Protein 2BMM (pdb70)

B-factor: mean 55.26, std 10.21, range [32.15, 82.21]

Secondary structure (DSSP, 8-state):
--HHHHHTTHHHHHHHHHHHHHHHHT-TTTGGGS--S--HHHHHHHHHHHHHHHTS--HHHHHS----HHHHTTTS---HHHHHHHHHHHHHHHHHH---HHHHHHHHHHHHHHHHHH--S--

Solvent-accessible surface area: 7357 Å² total; per-residue (Å²): 183,70,36,28,102,47,9,41,10,80,131,12,0,51,87,0,0,119,73,2,14,82,21,0,44,86,7,107,46,6,68,97,37,43,105,64,175,97,19,36,58,16,38,59,81,31,36,10,15,2,1,21,104,25,46,14,61,153,28,8,21,140,161,100,36,140,40,129,43,174,127,56,52,156,103,83,151,23,11,53,99,21,38,66,69,54,18,87,29,0,73,50,0,0,73,84,20,83,21,80,75,145,49,42,110,91,0,49,91,38,2,38,145,19,7,115,54,24,44,51,33,131,202

Nearest PDB structures (foldseek):
  2bmm-assembly1_A  TM=1.008E+00  e=2.114E-20  Thermobifida fusca
  4uzv-assembly1_A-2  TM=9.898E-01  e=2.235E-16  Thermobifida fusca TM51
  2qrw-assembly1_B  TM=9.704E-01  e=2.122E-12  Mycobacterium tuberculosis
  5d1v-assembly1_B  TM=9.832E-01  e=8.612E-12  Chloroflexus aurantiacus J-10-fl
  2qrw-assembly7_J  TM=9.682E-01  e=1.190E-11  Mycobacterium tuberculosis

Structure (mmCIF, N/CA/C/O backbone):
data_2BMM
#
_entry.id   2BMM
#
_cell.length_a   84.617
_cell.length_b   84.617
_cell.length_c   77.921
_cell.angle_alpha   90.00
_cell.angle_beta   90.00
_cell.angle_gamma   120.00
#
_symmetry.space_group_name_H-M   'P 64 2 2'
#
loop_
_entity.id
_entity.type
_entity.pdbx_description
1 polymer 'THERMOSTABLE HEMOGLOBIN FROM THERMOBIFIDA FUSCA'
2 non-polymer 'PROTOPORPHYRIN IX CONTAINING FE'
3 non-polymer 'ACETATE ION'
4 water water
#
loop_
_atom_site.group_PDB
_atom_site.id
_atom_site.type_symbol
_atom_site.label_atom_id
_atom_site.label_alt_id
_atom_site.label_comp_id
_atom_site.label_asym_id
_atom_site.label_entity_id
_atom_site.label_seq_id
_atom_site.pdbx_PDB_ins_code
_atom_site.Cartn_x
_atom_site.Cartn_y
_atom_site.Cartn_z
_atom_site.occupancy
_atom_site.B_iso_or_equiv
_atom_site.auth_seq_id
_atom_site.auth_comp_id
_atom_site.auth_asym_id
_atom_site.auth_atom_id
_atom_site.pdbx_PDB_model_num
ATOM 1 N N . MET A 1 1 ? 69.548 3.810 44.883 1.00 77.28 34 MET A N 1
ATOM 2 C CA . MET A 1 1 ? 69.184 3.366 43.508 1.00 77.24 34 MET A CA 1
ATOM 3 C C . MET A 1 1 ? 67.682 3.550 43.290 1.00 77.15 34 MET A C 1
ATOM 4 O O . MET A 1 1 ? 66.891 2.653 43.598 1.00 77.29 34 MET A O 1
ATOM 9 N N . THR A 1 2 ? 67.300 4.723 42.776 1.00 76.74 35 THR A N 1
ATOM 10 C CA . THR A 1 2 ? 65.902 5.009 42.448 1.00 76.18 35 THR A CA 1
ATOM 11 C C . THR A 1 2 ? 65.448 4.418 41.106 1.00 75.55 35 THR A C 1
ATOM 12 O O . THR A 1 2 ? 66.237 3.860 40.340 1.00 74.71 35 THR A O 1
ATOM 16 N N . PHE A 1 3 ? 64.148 4.543 40.854 1.00 75.41 36 PHE A N 1
ATOM 17 C CA . PHE A 1 3 ? 63.560 4.234 39.557 1.00 75.21 36 PHE A CA 1
ATOM 18 C C . PHE A 1 3 ? 64.233 5.084 38.489 1.00 74.97 36 PHE A C 1
ATOM 19 O O . PHE A 1 3 ? 64.552 4.600 37.400 1.00 74.70 36 PHE A O 1
ATOM 27 N N . TYR A 1 4 ? 64.436 6.355 38.823 1.00 74.87 37 TYR A N 1
ATOM 28 C CA . TYR A 1 4 ? 65.051 7.318 37.929 1.00 74.87 37 TYR A CA 1
ATOM 29 C C . TYR A 1 4 ? 66.333 6.754 37.328 1.00 74.97 37 TYR A C 1
ATOM 30 O O . TYR A 1 4 ? 66.425 6.526 36.109 1.00 74.78 37 TYR A O 1
ATOM 39 N N . GLU A 1 5 ? 67.300 6.514 38.213 1.00 75.01 38 GLU A N 1
ATOM 40 C CA . GLU A 1 5 ? 68.592 5.942 37.868 1.00 74.94 38 GLU A CA 1
ATOM 41 C C . GLU A 1 5 ? 68.479 4.575 37.167 1.00 74.25 38 GLU A C 1
ATOM 42 O O . GLU A 1 5 ? 69.247 4.271 36.255 1.00 74.32 38 GLU A O 1
ATOM 48 N N . ALA A 1 6 ? 67.509 3.766 37.580 1.00 73.48 39 ALA A N 1
ATOM 49 C CA . ALA A 1 6 ? 67.388 2.407 37.064 1.00 72.69 39 ALA A CA 1
ATOM 50 C C . ALA A 1 6 ? 66.984 2.352 35.590 1.00 72.34 39 ALA A C 1
ATOM 51 O O . ALA A 1 6 ? 67.538 1.560 34.829 1.00 72.14 39 ALA A O 1
ATOM 53 N N . VAL A 1 7 ? 66.025 3.192 35.189 1.00 72.10 40 VAL A N 1
ATOM 54 C CA . VAL A 1 7 ? 65.541 3.220 33.792 1.00 71.57 40 VAL A CA 1
ATOM 55 C C . VAL A 1 7 ? 66.531 3.834 32.800 1.00 71.32 40 VAL A C 1
ATOM 56 O O . VAL A 1 7 ? 66.428 3.609 31.592 1.00 71.48 40 VAL A O 1
ATOM 60 N N . GLY A 1 8 ? 67.482 4.609 33.313 1.00 70.93 41 GLY A N 1
ATOM 61 C CA . GLY A 1 8 ? 68.573 5.116 32.498 1.00 70.43 41 GLY A CA 1
ATOM 62 C C . GLY A 1 8 ? 68.894 6.560 32.796 1.00 70.16 41 GLY A C 1
ATOM 63 O O . GLY A 1 8 ? 69.726 7.153 32.121 1.00 70.40 41 GLY A O 1
ATOM 64 N N . GLY A 1 9 ? 68.230 7.120 33.806 1.00 69.70 42 GLY A N 1
ATOM 65 C CA . GLY A 1 9 ? 68.427 8.507 34.211 1.00 68.84 42 GLY A CA 1
ATOM 66 C C . GLY A 1 9 ? 67.944 9.530 33.196 1.00 68.53 42 GLY A C 1
ATOM 67 O O . GLY A 1 9 ? 67.084 9.247 32.353 1.00 68.36 42 GLY A O 1
ATOM 68 N N . GLU A 1 10 ? 68.525 10.719 33.286 1.00 68.03 43 GLU A N 1
ATOM 69 C CA . GLU A 1 10 ? 68.221 11.858 32.415 1.00 68.08 43 GLU A CA 1
ATOM 70 C C . GLU A 1 10 ? 68.056 11.608 30.905 1.00 67.51 43 GLU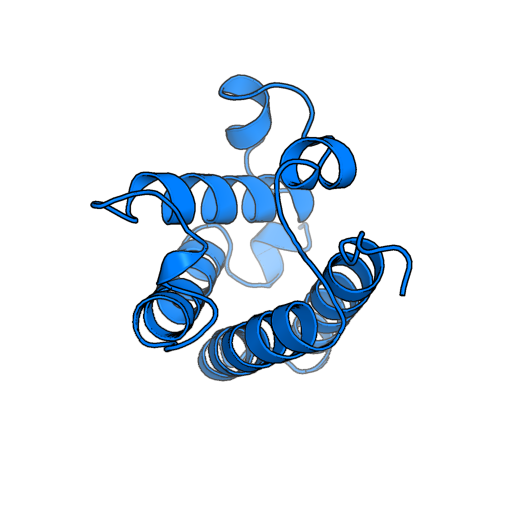 A C 1
ATOM 71 O O . GLU A 1 10 ? 67.167 12.181 30.264 1.00 67.42 43 GLU A O 1
ATOM 77 N N . GLU A 1 11 ? 68.920 10.778 30.340 1.00 66.85 44 GLU A N 1
ATOM 78 C CA . GLU A 1 11 ? 68.946 10.579 28.893 1.00 66.69 44 GLU A CA 1
ATOM 79 C C . GLU A 1 11 ? 67.798 9.693 28.431 1.00 65.84 44 GLU A C 1
ATOM 80 O O . GLU A 1 11 ? 67.510 9.604 27.229 1.00 66.26 44 GLU A O 1
ATOM 86 N N . THR A 1 12 ? 67.162 9.013 29.385 1.00 64.52 45 THR A N 1
ATOM 87 C CA . THR A 1 12 ? 65.990 8.189 29.095 1.00 62.73 45 THR A CA 1
ATOM 88 C C . THR A 1 12 ? 64.770 9.078 28.881 1.00 61.87 45 THR A C 1
ATOM 89 O O . THR A 1 12 ? 63.960 8.861 27.978 1.00 61.23 45 THR A O 1
ATOM 93 N N . PHE A 1 13 ? 64.673 10.107 29.708 1.00 60.93 46 PHE A N 1
ATOM 94 C CA . PHE A 1 13 ? 63.548 11.021 29.646 1.00 60.16 46 PHE A CA 1
ATOM 95 C C . PHE A 1 13 ? 63.678 11.943 28.455 1.00 60.22 46 PHE A C 1
ATOM 96 O O . PHE A 1 13 ? 62.714 12.112 27.689 1.00 59.84 46 PHE A O 1
ATOM 104 N N . THR A 1 14 ? 64.886 12.487 28.277 1.00 60.52 47 THR A N 1
ATOM 105 C CA . THR A 1 14 ? 65.242 13.199 27.054 1.00 60.12 47 THR A CA 1
ATOM 106 C C . THR A 1 14 ? 64.783 12.362 25.864 1.00 60.02 47 THR A C 1
ATOM 107 O O . THR A 1 14 ? 63.990 12.831 25.062 1.00 60.18 47 THR A O 1
ATOM 111 N N . ARG A 1 15 ? 65.207 11.105 25.795 1.00 59.55 48 ARG A N 1
ATOM 112 C CA . ARG A 1 15 ? 64.741 10.208 24.739 1.00 60.13 48 ARG A CA 1
ATOM 113 C C . ARG A 1 15 ? 63.206 10.104 24.671 1.00 59.31 48 ARG A C 1
ATOM 114 O O . ARG A 1 15 ? 62.604 10.084 23.586 1.00 59.55 48 ARG A O 1
ATOM 122 N N . LEU A 1 16 ? 62.574 10.014 25.833 1.00 58.43 49 LEU A N 1
ATOM 123 C CA . LEU A 1 16 ? 61.121 9.834 25.905 1.00 57.38 49 LEU A CA 1
ATOM 124 C C . LEU A 1 16 ? 60.334 11.116 25.526 1.00 57.22 49 LEU A C 1
ATOM 125 O O . LEU A 1 16 ? 59.460 11.071 24.655 1.00 57.01 49 LEU A O 1
ATOM 130 N N . ALA A 1 17 ? 60.637 12.241 26.174 1.00 56.86 50 ALA A N 1
ATOM 131 C CA . ALA A 1 17 ? 60.095 13.551 25.768 1.00 57.50 50 ALA A CA 1
ATOM 132 C C . ALA A 1 17 ? 60.333 13.863 24.272 1.00 57.92 50 ALA A C 1
ATOM 133 O O . ALA A 1 17 ? 59.455 14.393 23.586 1.00 58.21 50 ALA A O 1
ATOM 135 N N . ARG A 1 18 ? 61.519 13.516 23.779 1.00 58.18 51 ARG A N 1
ATOM 136 C CA . ARG A 1 18 ? 61.903 13.790 22.410 1.00 58.53 51 ARG A CA 1
ATOM 137 C C . ARG A 1 18 ? 61.080 12.944 21.469 1.00 57.80 51 ARG A C 1
ATOM 138 O O . ARG A 1 18 ? 60.510 13.455 20.511 1.00 57.91 51 ARG A O 1
ATOM 146 N N . ARG A 1 19 ? 60.980 11.653 21.754 1.00 56.88 52 ARG A N 1
ATOM 147 C CA . ARG A 1 19 ? 60.259 10.770 20.848 1.00 55.75 52 ARG A CA 1
ATOM 148 C C . ARG A 1 19 ? 58.759 10.980 20.910 1.00 54.36 52 ARG A C 1
ATOM 149 O O . ARG A 1 19 ? 58.036 10.767 19.931 1.00 54.97 52 ARG A O 1
ATOM 157 N N . PHE A 1 20 ? 58.286 11.399 22.076 1.00 52.90 53 PHE A N 1
ATOM 158 C CA . PHE A 1 20 ? 56.871 11.685 22.280 1.00 50.78 53 PHE A CA 1
ATOM 159 C C . PHE A 1 20 ? 56.498 12.935 21.490 1.00 50.56 53 PHE A C 1
ATOM 160 O O . PHE A 1 20 ? 55.461 12.967 20.812 1.00 50.19 53 PHE A O 1
ATOM 168 N N . TYR A 1 21 ? 57.341 13.965 21.598 1.00 50.43 54 TYR A N 1
ATOM 169 C CA . TYR A 1 21 ? 57.087 15.234 20.923 1.00 50.65 54 TYR A CA 1
ATOM 170 C C . TYR A 1 21 ? 57.188 15.216 19.397 1.00 50.59 54 TYR A C 1
ATOM 171 O O . TYR A 1 21 ? 56.462 15.950 18.727 1.00 50.80 54 TYR A O 1
ATOM 180 N N . GLU A 1 22 ? 58.022 14.349 18.840 1.00 50.32 55 GLU A N 1
ATOM 181 C CA . GLU A 1 22 ? 57.944 14.123 17.406 1.00 50.73 55 GLU A CA 1
ATOM 182 C C . GLU A 1 22 ? 56.624 13.500 17.001 1.00 50.94 55 GLU A C 1
ATOM 183 O O . GLU A 1 22 ? 56.092 13.797 15.937 1.00 51.76 55 GLU A O 1
ATOM 189 N N . GLY A 1 23 ? 56.078 12.648 17.849 1.00 51.23 56 GLY A N 1
ATOM 190 C CA . GLY A 1 23 ? 54.782 12.060 17.574 1.00 51.48 56 GLY A CA 1
ATOM 191 C C . GLY A 1 23 ? 53.703 13.107 17.740 1.00 52.28 56 GLY A C 1
ATOM 192 O O . GLY A 1 23 ? 52.749 13.157 16.951 1.00 53.06 56 GLY A O 1
ATOM 193 N N . VAL A 1 24 ? 53.846 13.953 18.760 1.00 52.35 57 VAL A N 1
ATOM 194 C CA . VAL A 1 24 ? 52.860 15.016 19.012 1.0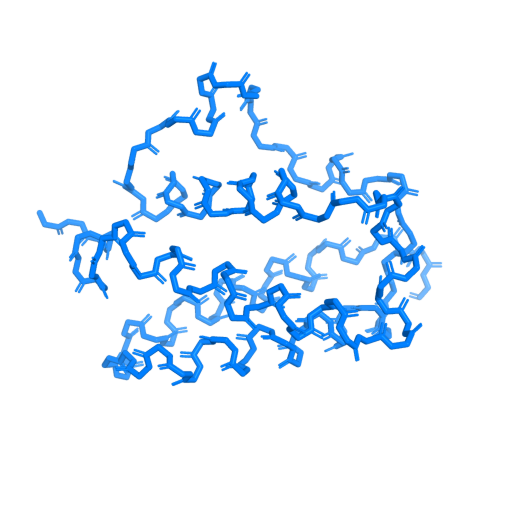0 52.05 57 VAL A CA 1
ATOM 195 C C . VAL A 1 24 ? 52.876 16.035 17.880 1.00 52.35 57 VAL A C 1
ATOM 196 O O . VAL A 1 24 ? 51.828 16.316 17.273 1.00 52.32 57 VAL A O 1
ATOM 200 N N . ALA A 1 25 ? 54.077 16.542 17.591 1.00 52.53 58 ALA A N 1
ATOM 201 C CA . ALA A 1 25 ? 54.335 17.471 16.480 1.00 52.56 58 ALA A CA 1
ATOM 202 C C . ALA A 1 25 ? 53.678 17.070 15.156 1.00 52.32 58 ALA A C 1
ATOM 203 O O . ALA A 1 25 ? 53.099 17.913 14.488 1.00 52.51 58 ALA A O 1
ATOM 205 N N . ALA A 1 26 ? 53.730 15.788 14.798 1.00 52.62 59 ALA A N 1
ATOM 206 C CA . ALA A 1 26 ? 53.137 15.307 13.536 1.00 52.96 59 ALA A CA 1
ATOM 207 C C . ALA A 1 26 ? 51.704 14.762 13.671 1.00 53.51 59 ALA A C 1
ATOM 208 O O . ALA A 1 26 ? 51.295 13.882 12.881 1.00 54.21 59 ALA A O 1
ATOM 210 N N . ASP A 1 27 ? 50.954 15.255 14.662 1.00 53.48 60 ASP A N 1
ATOM 211 C CA . ASP A 1 27 ? 49.572 14.821 14.888 1.00 53.76 60 ASP A CA 1
ATOM 212 C C . ASP A 1 27 ? 48.618 15.947 14.485 1.00 54.39 60 ASP A C 1
ATOM 213 O O . ASP A 1 27 ? 48.640 17.010 15.092 1.00 54.16 60 ASP A O 1
ATOM 218 N N . PRO A 1 28 ? 47.791 15.714 13.452 1.00 55.01 61 PRO A N 1
ATOM 219 C CA . PRO A 1 28 ? 46.768 16.626 12.936 1.00 55.63 61 PRO A CA 1
ATOM 220 C C . PRO A 1 28 ? 45.878 17.235 14.014 1.00 56.04 61 PRO A C 1
ATOM 221 O O . PRO A 1 28 ? 45.553 18.428 13.941 1.00 56.18 61 PRO A O 1
ATOM 225 N N . VAL A 1 29 ? 45.488 16.439 15.008 1.00 56.40 62 VAL A N 1
ATOM 226 C CA . VAL A 1 29 ? 44.679 16.977 16.101 1.00 56.54 62 VAL A CA 1
ATOM 227 C C . VAL A 1 29 ? 45.481 17.551 17.276 1.00 56.61 62 VAL A C 1
ATOM 228 O O . VAL A 1 29 ? 45.221 18.685 17.680 1.00 56.83 62 VAL A O 1
ATOM 232 N N . LEU A 1 30 ? 46.444 16.808 17.814 1.00 55.91 63 LEU A N 1
ATOM 233 C CA . LEU A 1 30 ? 47.194 17.322 18.954 1.00 55.82 63 LEU A CA 1
ATOM 234 C C . LEU A 1 30 ? 48.034 18.564 18.683 1.00 56.65 63 LEU A C 1
ATOM 235 O O . LEU A 1 30 ? 48.023 19.494 19.489 1.00 56.39 63 LEU A O 1
ATOM 240 N N . ARG A 1 31 ? 48.734 18.591 17.548 1.00 57.83 64 ARG A N 1
ATOM 241 C CA . ARG A 1 31 ? 49.655 19.685 17.189 1.00 59.23 64 ARG A CA 1
ATOM 242 C C . ARG A 1 31 ? 49.089 21.119 17.315 1.00 59.98 64 ARG A C 1
ATOM 243 O O . ARG A 1 31 ? 49.727 21.974 17.954 1.00 60.01 64 ARG A O 1
ATOM 251 N N . PRO A 1 32 ? 47.912 21.397 16.704 1.00 60.93 65 PRO A N 1
ATOM 252 C CA . PRO A 1 32 ? 47.325 22.752 16.834 1.00 61.65 65 PRO A CA 1
ATOM 253 C C . PRO A 1 32 ? 46.853 23.100 18.252 1.00 62.44 65 PRO A C 1
ATOM 254 O O . PRO A 1 32 ? 46.448 24.241 18.510 1.00 62.26 65 PRO A O 1
ATOM 258 N N . MET A 1 33 ? 46.907 22.110 19.146 1.00 63.35 66 MET A N 1
ATOM 259 C CA . MET A 1 33 ? 46.575 22.272 20.563 1.00 64.38 66 MET A CA 1
ATOM 260 C C . MET A 1 33 ? 47.762 22.720 21.398 1.00 64.57 66 MET A C 1
ATOM 261 O O . MET A 1 33 ? 47.591 23.321 22.444 1.00 65.00 66 MET A O 1
ATOM 266 N N . TYR A 1 34 ? 48.968 22.416 20.948 1.00 65.22 67 TYR A N 1
ATOM 267 C CA . TYR A 1 34 ? 50.141 22.986 21.573 1.00 66.25 67 TYR A CA 1
ATOM 268 C C . TYR A 1 34 ? 50.326 24.340 20.892 1.00 68.05 67 TYR A C 1
ATOM 269 O O . TYR A 1 34 ? 50.738 24.405 19.729 1.00 67.68 67 TYR A O 1
ATOM 278 N N . PRO A 1 35 ? 49.982 25.429 21.613 1.00 69.85 68 PRO A N 1
ATOM 279 C CA . PRO A 1 35 ? 49.805 26.732 20.962 1.00 71.13 68 PRO A CA 1
ATOM 280 C C . PRO A 1 35 ? 51.131 27.466 20.718 1.00 72.08 68 PRO A C 1
ATOM 281 O O . PRO A 1 35 ? 51.137 28.678 20.450 1.00 72.73 68 PRO A O 1
ATOM 285 N N . GLU A 1 36 ? 52.241 26.745 20.806 1.00 72.58 69 GLU A N 1
ATOM 286 C CA . GLU A 1 36 ? 53.512 27.365 20.539 1.00 73.45 69 GLU A CA 1
ATOM 287 C C . GLU A 1 36 ? 53.917 27.110 19.083 1.00 73.00 69 GLU A C 1
ATOM 288 O O . GLU A 1 36 ? 53.738 26.014 18.555 1.00 72.89 69 GLU A O 1
ATOM 294 N N . GLU A 1 37 ? 54.422 28.144 18.421 1.00 72.98 70 GLU A N 1
ATOM 295 C CA . GLU A 1 37 ? 55.131 27.953 17.153 1.00 72.73 70 GLU A CA 1
ATOM 296 C C . GLU A 1 37 ? 56.341 26.995 17.359 1.00 72.41 70 GLU A C 1
ATOM 297 O O . GLU A 1 37 ? 56.477 26.000 16.652 1.00 72.57 70 GLU A O 1
ATOM 303 N N . ASP A 1 38 ? 57.185 27.288 18.349 1.00 71.95 71 ASP A N 1
ATOM 304 C CA . ASP A 1 38 ? 58.304 26.417 18.749 1.00 71.61 71 ASP A CA 1
ATOM 305 C C . ASP A 1 38 ? 57.946 25.497 19.940 1.00 70.61 71 ASP A C 1
ATOM 306 O O . ASP A 1 38 ? 57.650 25.974 21.043 1.00 70.48 71 ASP A O 1
ATOM 311 N N . LEU A 1 39 ? 58.006 24.186 19.708 1.00 69.44 72 LEU A N 1
ATOM 312 C CA . LEU A 1 39 ? 57.693 23.162 20.729 1.00 68.25 72 LEU A CA 1
ATOM 313 C C . LEU A 1 39 ? 58.859 22.736 21.636 1.00 67.55 72 LEU A C 1
ATOM 314 O O . LEU A 1 39 ? 58.746 21.775 22.407 1.00 67.18 72 LEU A O 1
ATOM 319 N N . GLY A 1 40 ? 59.977 23.450 21.529 1.00 66.77 73 GLY A N 1
ATOM 320 C CA . GLY A 1 40 ? 61.184 23.113 22.266 1.00 65.51 73 GLY A CA 1
ATOM 321 C C . GLY A 1 40 ? 60.977 23.183 23.764 1.00 64.70 73 GLY A C 1
ATOM 322 O O . GLY A 1 40 ? 61.208 22.191 24.451 1.00 65.18 73 GLY A O 1
ATOM 323 N N . PRO A 1 41 ? 60.559 24.362 24.278 1.00 63.74 74 PRO A N 1
ATOM 324 C CA . PRO A 1 41 ? 60.364 24.581 25.714 1.00 62.90 74 PRO A CA 1
ATOM 325 C C . PRO A 1 41 ? 59.268 23.715 26.343 1.00 61.90 74 PRO A C 1
ATOM 326 O O . PRO A 1 41 ? 59.321 23.438 27.549 1.00 61.08 74 PRO A O 1
ATOM 330 N N . ALA A 1 42 ? 58.280 23.320 25.538 1.00 60.75 75 ALA A N 1
ATOM 331 C CA . ALA A 1 42 ? 57.244 22.408 26.009 1.00 59.42 75 ALA A CA 1
ATOM 332 C C . ALA A 1 42 ? 57.893 21.048 26.255 1.00 58.58 75 ALA A C 1
ATOM 333 O O . ALA A 1 42 ? 57.762 20.506 27.351 1.00 58.00 75 ALA A O 1
ATOM 335 N N . GLU A 1 43 ? 58.619 20.537 25.253 1.00 57.71 76 GLU A N 1
ATOM 336 C CA . GLU A 1 43 ? 59.399 19.306 25.376 1.00 57.46 76 GLU A CA 1
ATOM 337 C C . GLU A 1 43 ? 60.150 19.350 26.686 1.00 57.47 76 GLU A C 1
ATOM 338 O O . GLU A 1 43 ? 60.050 18.457 27.534 1.00 56.58 76 GLU A O 1
ATOM 344 N N . GLU A 1 44 ? 60.932 20.412 26.813 1.00 57.61 77 GLU A N 1
ATOM 345 C CA . GLU A 1 44 ? 61.788 20.611 27.946 1.00 58.26 77 GLU A CA 1
ATOM 346 C C . GLU A 1 44 ? 61.037 20.522 29.267 1.00 58.30 77 GLU A C 1
ATOM 347 O O . GLU A 1 44 ? 61.522 19.876 30.202 1.00 58.84 77 GLU A O 1
ATOM 353 N N . ARG A 1 45 ? 59.877 21.181 29.352 1.00 57.72 78 ARG A N 1
ATOM 354 C CA . ARG A 1 45 ? 59.068 21.140 30.570 1.00 57.32 78 ARG A CA 1
ATOM 355 C C . ARG A 1 45 ? 58.667 19.699 30.908 1.00 56.65 78 ARG A C 1
ATOM 356 O O . ARG A 1 45 ? 58.771 19.292 32.075 1.00 57.37 78 ARG A O 1
ATOM 364 N N . LEU A 1 46 ? 58.250 18.932 29.893 1.00 54.93 79 LEU A N 1
ATOM 365 C CA . LEU A 1 46 ? 57.880 17.541 30.079 1.00 53.57 79 LEU A CA 1
ATOM 366 C C . LEU A 1 46 ? 59.083 16.760 30.619 1.00 53.26 79 LEU A C 1
ATOM 367 O O . LEU A 1 46 ? 59.023 16.190 31.718 1.00 53.04 79 LEU A O 1
ATOM 372 N N . ARG A 1 47 ? 60.163 16.756 29.839 1.00 52.98 80 ARG A N 1
ATOM 373 C CA . ARG A 1 47 ? 61.424 16.108 30.192 1.00 52.86 80 ARG A CA 1
ATOM 374 C C . ARG A 1 47 ? 61.732 16.332 31.648 1.00 53.03 80 ARG A C 1
ATOM 375 O O . ARG A 1 47 ? 61.897 15.370 32.395 1.00 53.56 80 ARG A O 1
ATOM 383 N N . LEU A 1 48 ? 61.779 17.602 32.063 1.00 52.59 81 LEU A N 1
ATOM 384 C CA . LEU A 1 48 ? 62.125 17.924 33.432 1.00 52.15 81 LEU A CA 1
ATOM 385 C C . LEU A 1 48 ? 61.091 17.401 34.382 1.00 51.39 81 LEU A C 1
ATOM 386 O O . LEU A 1 48 ? 61.434 16.916 35.464 1.00 51.19 81 LEU A O 1
ATOM 391 N N . PHE A 1 49 ? 59.822 17.521 34.000 1.00 50.17 82 PHE A N 1
ATOM 392 C CA . PHE A 1 49 ? 58.791 17.092 34.910 1.00 49.34 82 PHE A CA 1
ATOM 393 C C . PHE A 1 49 ? 58.924 15.582 35.202 1.00 48.97 82 PHE A C 1
ATOM 394 O O . PHE A 1 49 ? 58.857 15.153 36.350 1.00 48.78 82 PHE A O 1
ATOM 402 N N . LEU A 1 50 ? 59.112 14.796 34.158 1.00 47.79 83 LEU A N 1
ATOM 403 C CA . LEU A 1 50 ? 59.172 13.384 34.300 1.00 48.03 83 LEU A CA 1
ATOM 404 C C . LEU A 1 50 ? 60.385 12.977 35.138 1.00 49.23 83 LEU A C 1
ATOM 405 O O . LEU A 1 50 ? 60.316 12.065 36.006 1.00 48.79 83 LEU A O 1
ATOM 410 N N . MET A 1 51 ? 61.495 13.666 34.895 1.00 49.93 84 MET A N 1
ATOM 411 C CA . MET A 1 51 ? 62.694 13.443 35.670 1.00 51.04 84 MET A CA 1
ATOM 412 C C . MET A 1 51 ? 62.368 13.574 37.125 1.00 50.48 84 MET A C 1
ATOM 413 O O . MET A 1 51 ? 62.528 12.630 37.911 1.00 51.38 84 MET A O 1
ATOM 418 N N . GLN A 1 52 ? 61.893 14.752 37.483 1.00 49.90 85 GLN A N 1
ATOM 419 C CA . GLN A 1 52 ? 61.572 15.037 38.857 1.00 49.39 85 GLN A CA 1
ATOM 420 C C . GLN A 1 52 ? 60.620 13.992 39.463 1.00 48.85 85 GLN A C 1
ATOM 421 O O . GLN A 1 52 ? 60.8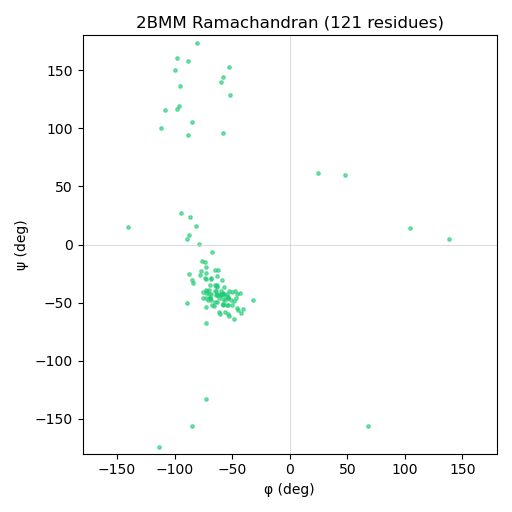19 13.512 40.578 1.00 48.95 85 GLN A O 1
ATOM 427 N N . TYR A 1 53 ? 59.592 13.639 38.706 1.00 48.17 86 TYR A N 1
ATOM 428 C CA . TYR A 1 53 ? 58.552 12.750 39.186 1.00 47.19 86 TYR A CA 1
ATOM 429 C C . TYR A 1 53 ? 59.075 11.349 39.524 1.00 47.60 86 TYR A C 1
ATOM 430 O O . TYR A 1 53 ? 58.706 10.773 40.537 1.00 46.43 86 TYR A O 1
ATOM 439 N N . TRP A 1 54 ? 59.924 10.809 38.662 1.00 49.03 87 TRP A N 1
ATOM 440 C CA . TRP A 1 54 ? 60.500 9.489 38.888 1.00 50.88 87 TRP A CA 1
ATOM 441 C C . TRP A 1 54 ? 61.684 9.427 39.897 1.00 52.10 87 TRP A C 1
ATOM 442 O O . TRP A 1 54 ? 62.229 8.350 40.184 1.00 52.22 87 TRP A O 1
ATOM 453 N N . GLY A 1 55 ? 62.039 10.581 40.455 1.00 53.21 88 GLY A N 1
ATOM 454 C CA . GLY A 1 55 ? 63.061 10.675 41.500 1.00 54.74 88 GLY A CA 1
ATOM 455 C C . GLY A 1 55 ? 64.413 11.225 41.044 1.00 55.85 88 GLY A C 1
ATOM 456 O O . GLY A 1 55 ? 65.413 11.088 41.770 1.00 56.59 88 GLY A O 1
ATOM 457 N N . GLY A 1 56 ? 64.457 11.838 39.850 1.00 56.00 89 GLY A N 1
ATOM 458 C CA . GLY A 1 56 ? 65.650 12.557 39.374 1.00 55.16 89 GLY A CA 1
ATOM 459 C C . GLY A 1 56 ? 65.708 13.986 39.867 1.00 54.87 89 GLY A C 1
ATOM 460 O O . GLY A 1 56 ? 65.086 14.317 40.889 1.00 54.66 89 GLY A O 1
ATOM 461 N N . PRO A 1 57 ? 66.429 14.857 39.132 1.00 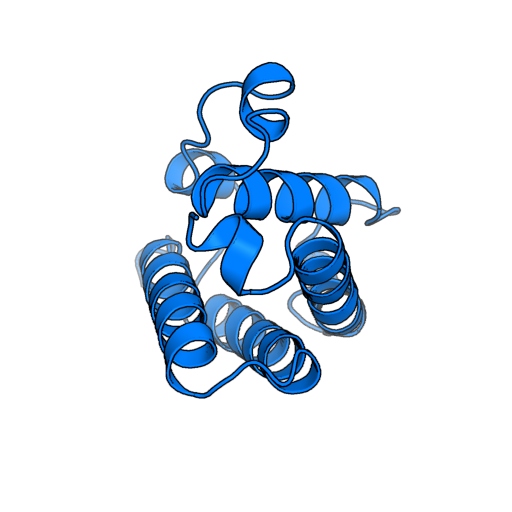54.73 90 PRO A N 1
ATOM 462 C CA . PRO A 1 57 ? 66.607 16.227 39.601 1.00 54.65 90 PRO A CA 1
ATOM 463 C C . PRO A 1 57 ? 65.278 16.969 39.825 1.00 54.84 90 PRO A C 1
ATOM 464 O O . PRO A 1 57 ? 64.319 16.760 39.090 1.00 55.09 90 PRO A O 1
ATOM 468 N N . ARG A 1 58 ? 65.231 17.818 40.842 1.00 55.20 91 ARG A N 1
ATOM 469 C CA . ARG A 1 58 ? 64.056 18.629 41.164 1.00 56.01 91 ARG A CA 1
ATOM 470 C C . ARG A 1 58 ? 64.040 19.944 40.381 1.00 56.48 91 ARG A C 1
ATOM 471 O O . ARG A 1 58 ? 63.395 20.941 40.796 1.00 56.08 91 ARG A O 1
ATOM 479 N N . THR A 1 59 ? 64.733 19.939 39.241 1.00 56.89 92 THR A N 1
ATOM 480 C CA . THR A 1 59 ? 64.820 21.112 38.377 1.00 57.71 92 THR A CA 1
ATOM 481 C C . THR A 1 59 ? 63.441 21.655 37.989 1.00 58.26 92 THR A C 1
ATOM 482 O O . THR A 1 59 ? 63.161 22.846 38.194 1.00 58.51 92 THR A O 1
ATOM 486 N N . TYR A 1 60 ? 62.573 20.783 37.473 1.00 58.47 93 TYR A N 1
ATOM 487 C CA . TYR A 1 60 ? 61.240 21.211 37.089 1.00 58.69 93 TYR A CA 1
ATOM 488 C C . TYR A 1 60 ? 60.688 22.149 38.163 1.00 59.19 93 TYR A C 1
ATOM 489 O O . TYR A 1 60 ? 60.381 23.299 37.884 1.00 59.71 93 TYR A O 1
ATOM 498 N N . SER A 1 61 ? 60.597 21.664 39.395 1.00 59.89 94 SER A N 1
ATOM 499 C CA . SER A 1 61 ? 59.933 22.409 40.449 1.00 60.76 94 SER A CA 1
ATOM 500 C C . SER A 1 61 ? 60.723 23.597 40.969 1.00 61.58 94 SER A C 1
ATOM 501 O O . SER A 1 61 ? 60.162 24.469 41.646 1.00 61.57 94 SER A O 1
ATOM 504 N N . GLU A 1 62 ? 62.011 23.657 40.657 1.00 62.38 95 GLU A N 1
ATOM 505 C CA . GLU A 1 62 ? 62.771 24.830 41.078 1.00 63.75 95 GLU A CA 1
ATOM 506 C C . GLU A 1 62 ? 62.609 25.975 40.047 1.00 63.60 95 GLU A C 1
ATOM 507 O O . GLU A 1 62 ? 62.618 27.154 40.429 1.00 63.15 95 GLU A O 1
ATOM 513 N N . ARG A 1 63 ? 62.414 25.594 38.769 1.00 63.64 96 ARG A N 1
ATOM 514 C CA . ARG A 1 63 ? 62.010 26.494 37.659 1.00 63.61 96 ARG A CA 1
ATOM 515 C C . ARG A 1 63 ? 60.533 26.928 37.747 1.00 63.11 96 ARG A C 1
ATOM 516 O O . ARG A 1 63 ? 60.243 28.099 37.959 1.00 63.10 96 ARG A O 1
ATOM 524 N N . ARG A 1 64 ? 59.608 25.986 37.569 1.00 62.81 97 ARG A N 1
ATOM 525 C CA . ARG A 1 64 ? 58.169 26.247 37.735 1.00 62.31 97 ARG A CA 1
ATOM 526 C C . ARG A 1 64 ? 57.922 25.743 39.116 1.00 62.31 97 ARG A C 1
ATOM 527 O O . ARG A 1 64 ? 58.730 24.951 39.593 1.00 63.56 97 ARG A O 1
ATOM 535 N N . GLY A 1 65 ? 56.842 26.140 39.784 1.00 61.09 98 GLY A N 1
ATOM 536 C CA . GLY A 1 65 ? 56.631 25.630 41.155 1.00 59.67 98 GLY A CA 1
ATOM 537 C C . GLY A 1 65 ? 56.211 24.161 41.250 1.00 59.13 98 GLY A C 1
ATOM 538 O O . GLY A 1 65 ? 56.831 23.270 40.622 1.00 58.39 98 GLY A O 1
ATOM 539 N N . HIS A 1 66 ? 55.176 23.912 42.066 1.00 58.39 99 HIS A N 1
ATOM 540 C CA . HIS A 1 66 ? 54.464 22.632 42.091 1.00 58.09 99 HIS A CA 1
ATOM 541 C C . HIS A 1 66 ? 54.016 22.263 40.686 1.00 57.36 99 HIS A C 1
ATOM 542 O O . HIS A 1 66 ? 53.798 23.156 39.872 1.00 56.89 99 HIS A O 1
ATOM 549 N N . PRO A 1 67 ? 53.869 20.949 40.399 1.00 56.95 100 PRO A N 1
ATOM 550 C CA . PRO A 1 67 ? 53.400 20.545 39.092 1.00 56.67 100 PRO A CA 1
ATOM 551 C C . PRO A 1 67 ? 51.941 20.889 38.888 1.00 56.71 100 PRO A C 1
ATOM 552 O O . PRO A 1 67 ? 51.589 21.333 37.807 1.00 56.97 100 PRO A O 1
ATOM 556 N N . ARG A 1 68 ? 51.110 20.717 39.919 1.00 56.79 101 ARG A N 1
ATOM 557 C CA . ARG A 1 68 ? 49.655 20.938 39.814 1.00 57.43 101 ARG A CA 1
ATOM 558 C C . ARG A 1 68 ? 49.206 20.761 38.355 1.00 55.93 101 ARG A C 1
ATOM 559 O O . ARG A 1 68 ? 48.720 21.685 37.722 1.00 55.26 101 ARG A O 1
ATOM 567 N N . LEU A 1 69 ? 49.413 19.558 37.837 1.00 55.08 102 LEU A N 1
ATOM 568 C CA . LEU A 1 69 ? 49.218 19.274 36.445 1.00 54.57 102 LEU A CA 1
ATOM 569 C C . LEU A 1 69 ? 47.768 19.466 36.008 1.00 55.21 102 LEU A C 1
ATOM 570 O O . LEU A 1 69 ? 47.508 20.155 35.023 1.00 54.37 102 LEU A O 1
ATOM 575 N N . ARG A 1 70 ? 46.818 18.893 36.747 1.00 56.11 103 ARG A N 1
ATOM 576 C CA . ARG A 1 70 ? 45.418 18.984 36.328 1.00 57.64 103 ARG A CA 1
ATOM 577 C C . ARG A 1 70 ? 45.012 20.448 36.230 1.00 57.27 103 ARG A C 1
ATOM 578 O O . ARG A 1 70 ? 44.218 20.833 35.390 1.00 57.52 103 ARG A O 1
ATOM 586 N N . MET A 1 71 ? 45.635 21.267 37.054 1.00 57.39 104 MET A N 1
ATOM 587 C CA . MET A 1 71 ? 45.410 22.695 37.070 1.00 57.89 104 MET A CA 1
ATOM 588 C C . MET A 1 71 ? 46.024 23.394 35.838 1.00 56.56 104 MET A C 1
ATOM 589 O O . MET A 1 71 ? 45.437 24.328 35.269 1.00 56.37 104 MET A O 1
ATOM 594 N N . ARG A 1 72 ? 47.212 22.940 35.445 1.00 54.73 105 ARG A N 1
ATOM 595 C CA . ARG A 1 72 ? 47.971 23.552 34.357 1.00 53.09 105 ARG A CA 1
ATOM 596 C C . ARG A 1 72 ? 47.423 23.157 32.990 1.00 52.07 105 ARG A C 1
ATOM 597 O O . ARG A 1 72 ? 47.646 23.864 32.007 1.00 51.91 105 ARG A O 1
ATOM 605 N N . HIS A 1 73 ? 46.717 22.026 32.947 1.00 50.48 106 HIS A N 1
ATOM 606 C CA . HIS A 1 73 ? 46.019 21.560 31.764 1.00 49.25 106 HIS A CA 1
ATOM 607 C C . HIS A 1 73 ? 44.603 22.095 31.698 1.00 49.31 106 HIS A C 1
ATOM 608 O O . HIS A 1 73 ? 43.846 21.727 30.811 1.00 48.67 106 HIS A O 1
ATOM 615 N N . PHE A 1 74 ? 44.249 22.960 32.647 1.00 49.62 107 PHE A N 1
ATOM 616 C CA . PHE A 1 74 ? 42.887 23.502 32.750 1.00 49.39 107 PHE A CA 1
ATOM 617 C C . PHE A 1 74 ? 42.446 24.339 31.539 1.00 48.85 107 PHE A C 1
ATOM 618 O O . PHE A 1 74 ? 41.272 24.312 31.178 1.00 48.16 107 PHE A O 1
ATOM 626 N N . PRO A 1 75 ? 43.383 25.086 30.909 1.00 48.71 108 PRO A N 1
ATOM 627 C CA . PRO A 1 75 ? 43.039 25.826 29.691 1.00 47.93 108 PRO A CA 1
ATOM 628 C C . PRO A 1 75 ? 42.597 24.951 28.520 1.00 47.22 108 PRO A C 1
ATOM 629 O O . PRO A 1 75 ? 41.885 25.426 27.651 1.00 46.72 108 PRO A O 1
ATOM 633 N N . TYR A 1 76 ? 42.976 23.678 28.526 1.00 47.07 109 TYR A N 1
ATOM 634 C CA . TYR A 1 76 ? 42.894 22.835 27.327 1.00 47.16 109 TYR A CA 1
ATOM 635 C C . TYR A 1 76 ? 41.708 21.905 27.240 1.00 48.13 109 TYR A C 1
ATOM 636 O O . TYR A 1 76 ? 41.174 21.435 28.256 1.00 48.11 109 TYR A O 1
ATOM 645 N N . ARG A 1 77 ? 41.291 21.642 26.003 1.00 49.42 110 ARG A N 1
ATOM 646 C CA . ARG A 1 77 ? 40.165 20.747 25.757 1.00 50.34 110 ARG A CA 1
ATOM 647 C C . ARG A 1 77 ? 40.724 19.321 25.660 1.00 50.65 110 ARG A C 1
ATOM 648 O O . ARG A 1 77 ? 41.213 18.875 24.607 1.00 51.57 110 ARG A O 1
ATOM 656 N N . ILE A 1 78 ? 40.701 18.619 26.788 1.00 50.40 111 ILE A N 1
ATOM 657 C CA . ILE A 1 78 ? 41.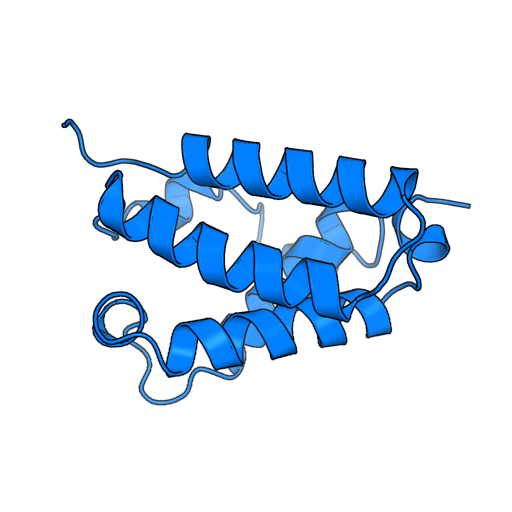249 17.273 26.848 1.00 49.29 111 ILE A CA 1
ATOM 658 C C . ILE A 1 78 ? 40.079 16.318 27.042 1.00 49.33 111 ILE A C 1
ATOM 659 O O . ILE A 1 78 ? 39.539 16.193 28.145 1.00 49.54 111 ILE A O 1
ATOM 664 N N . GLY A 1 79 ? 39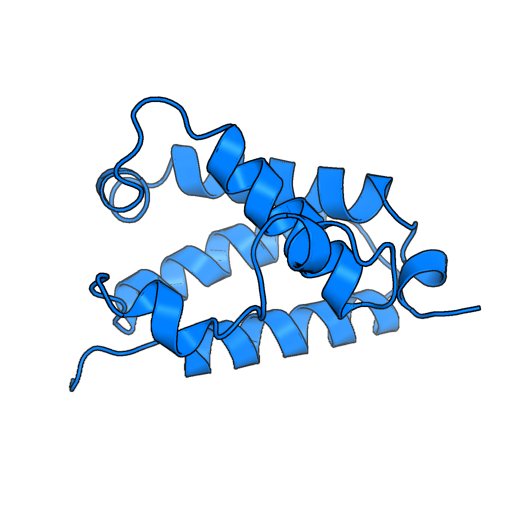.657 15.694 25.945 1.00 48.76 112 GLY A N 1
ATOM 665 C CA . GLY A 1 79 ? 38.5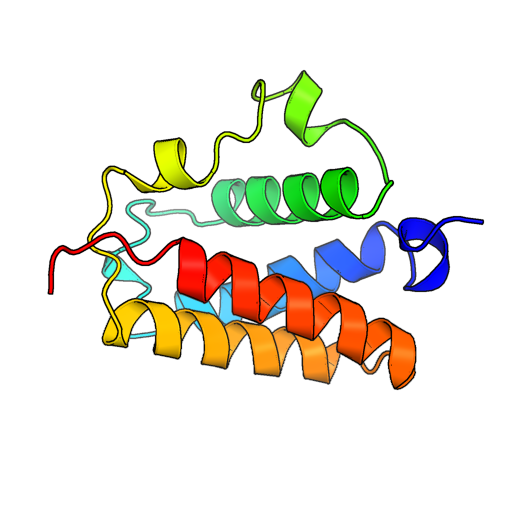70 14.725 25.962 1.00 47.78 112 GLY A CA 1
ATOM 666 C C . GLY A 1 79 ? 39.141 13.369 25.622 1.00 47.93 112 GLY A C 1
ATOM 667 O O . GLY A 1 79 ? 40.360 13.207 25.487 1.00 47.28 112 GLY A O 1
ATOM 668 N N . ALA A 1 80 ? 38.268 12.380 25.476 1.00 48.40 113 ALA A N 1
ATOM 669 C CA . ALA A 1 80 ? 38.720 11.020 25.187 1.00 48.59 113 ALA A CA 1
ATOM 670 C C . ALA A 1 80 ? 39.640 10.997 23.968 1.00 48.58 113 ALA A C 1
ATOM 671 O O . ALA A 1 80 ? 40.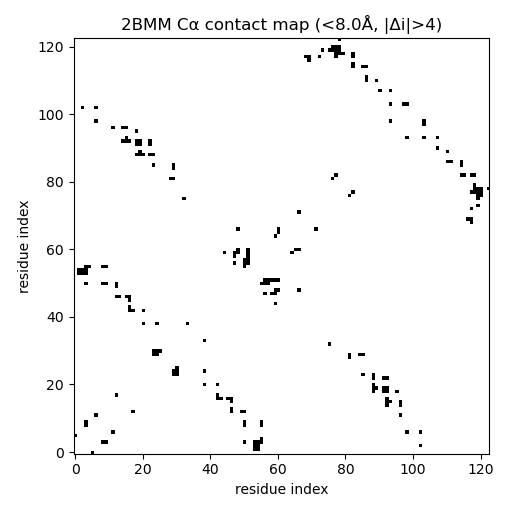710 10.380 23.997 1.00 48.89 113 ALA A O 1
ATOM 673 N N . GLU A 1 81 ? 39.227 11.690 22.910 1.00 48.71 114 GLU A N 1
ATOM 674 C CA . GLU A 1 81 ? 39.993 11.754 21.652 1.00 49.60 114 GLU A CA 1
ATOM 675 C C . GLU A 1 81 ? 41.407 12.299 21.831 1.00 48.13 114 GLU A C 1
ATOM 676 O O . GLU A 1 81 ? 42.379 11.672 21.392 1.00 48.35 114 GLU A O 1
ATOM 682 N N . GLU A 1 82 ? 41.514 13.451 22.491 1.00 46.96 115 GLU A N 1
ATOM 683 C CA . GLU A 1 82 ? 42.794 14.087 22.733 1.00 45.68 115 GLU A CA 1
ATOM 684 C C . GLU A 1 82 ? 43.687 13.227 23.602 1.00 45.46 115 GLU A C 1
ATOM 685 O O . GLU A 1 82 ? 44.904 13.170 23.382 1.00 46.28 115 GLU A O 1
ATOM 691 N N . ARG A 1 83 ? 43.083 12.528 24.566 1.00 44.15 116 ARG A N 1
ATOM 692 C CA . ARG A 1 83 ? 43.810 11.670 25.485 1.00 43.25 116 ARG A CA 1
ATOM 693 C C . ARG A 1 83 ? 44.356 10.452 24.744 1.00 43.45 116 ARG A C 1
ATOM 694 O O . ARG A 1 83 ? 45.520 10.069 24.925 1.00 42.50 116 ARG A O 1
ATOM 702 N N . ASP A 1 84 ? 43.495 9.835 23.931 1.00 43.68 117 ASP A N 1
ATOM 703 C CA . ASP A 1 84 ? 43.882 8.659 23.195 1.00 44.60 117 ASP A CA 1
ATOM 704 C C . ASP A 1 84 ? 45.032 8.972 22.259 1.00 44.10 117 ASP A C 1
ATOM 705 O O . ASP A 1 84 ? 45.990 8.210 22.208 1.00 44.23 117 ASP A O 1
ATOM 710 N N . ARG A 1 85 ? 44.977 10.112 21.564 1.00 43.55 118 ARG A N 1
ATOM 711 C CA . ARG A 1 85 ? 46.109 10.513 20.712 1.00 43.30 118 ARG A CA 1
ATOM 712 C C . ARG A 1 85 ? 47.354 10.757 21.520 1.00 42.56 118 ARG A C 1
ATOM 713 O O . ARG A 1 85 ? 48.428 10.340 21.128 1.00 43.06 118 ARG A O 1
ATOM 721 N N . TRP A 1 86 ? 47.216 11.420 22.667 1.00 42.00 119 TRP A N 1
ATOM 722 C CA . TRP A 1 86 ? 48.352 11.647 23.550 1.00 40.59 119 TRP A CA 1
ATOM 723 C C . TRP A 1 86 ? 48.976 10.313 23.895 1.00 41.00 119 TRP A C 1
ATOM 724 O O . TRP A 1 86 ? 50.189 10.151 23.794 1.00 41.40 119 TRP A O 1
ATOM 735 N N . LEU A 1 87 ? 48.143 9.352 24.288 1.00 41.34 120 LEU A N 1
ATOM 736 C CA . LEU A 1 87 ? 48.613 7.999 24.600 1.00 41.74 120 LEU A CA 1
ATOM 737 C C . LEU A 1 87 ? 49.355 7.289 23.459 1.00 42.21 120 LEU A C 1
ATOM 738 O O . LEU A 1 87 ? 50.401 6.631 23.690 1.00 41.68 120 LEU A O 1
ATOM 743 N N . THR A 1 88 ? 48.824 7.418 22.238 1.00 42.96 121 THR A N 1
ATOM 744 C CA . THR A 1 88 ? 49.409 6.755 21.063 1.00 43.71 121 THR A CA 1
ATOM 745 C C . THR A 1 88 ? 50.876 7.211 20.897 1.00 44.34 121 THR A C 1
ATOM 746 O O . THR A 1 88 ? 51.800 6.408 20.670 1.00 43.71 121 THR A O 1
ATOM 750 N N . HIS A 1 89 ? 51.110 8.501 21.095 1.00 44.75 122 HIS A N 1
ATOM 751 C CA . HIS A 1 89 ? 52.466 8.980 20.967 1.00 45.30 122 HIS A CA 1
ATOM 752 C C . HIS A 1 89 ? 53.325 8.664 22.159 1.00 45.85 122 HIS A C 1
ATOM 753 O O . HIS A 1 89 ? 54.550 8.518 22.011 1.00 46.51 122 HIS A O 1
ATOM 760 N N . MET A 1 90 ? 52.698 8.517 23.331 1.00 46.31 123 MET A N 1
ATOM 761 C CA . MET A 1 90 ? 53.445 8.059 24.511 1.00 46.73 123 MET A CA 1
ATOM 762 C C . MET A 1 90 ? 53.874 6.605 24.432 1.00 47.21 123 MET A C 1
ATOM 763 O O . MET A 1 90 ? 55.008 6.287 24.766 1.00 46.29 123 MET A O 1
ATOM 768 N N . ARG A 1 91 ? 52.967 5.746 23.965 1.00 49.57 124 ARG A N 1
ATOM 769 C CA . ARG A 1 91 ? 53.219 4.310 23.793 1.00 51.20 124 ARG A CA 1
ATOM 770 C C . ARG A 1 91 ? 54.422 4.124 22.890 1.00 52.11 124 ARG A C 1
ATOM 771 O O . ARG A 1 91 ? 55.425 3.529 23.297 1.00 53.06 124 ARG A O 1
ATOM 779 N N . ALA A 1 92 ? 54.318 4.670 21.675 1.00 53.12 125 ALA A N 1
ATOM 780 C CA . ALA A 1 92 ? 55.433 4.775 20.713 1.00 53.06 125 ALA A CA 1
ATOM 781 C C . ALA A 1 92 ? 56.710 5.289 21.348 1.00 53.02 125 ALA A C 1
ATOM 782 O O . ALA A 1 92 ? 57.776 4.730 21.116 1.00 52.94 125 ALA A O 1
ATOM 784 N N . ALA A 1 93 ? 56.606 6.351 22.142 1.00 53.03 126 ALA A N 1
ATOM 785 C CA . ALA A 1 93 ? 57.792 6.909 22.789 1.00 53.83 126 ALA A CA 1
ATOM 786 C C . ALA A 1 93 ? 58.376 5.994 23.889 1.00 55.17 126 ALA A C 1
ATOM 787 O O . ALA A 1 93 ? 59.602 5.923 24.087 1.00 55.14 126 ALA A O 1
ATOM 789 N N . VAL A 1 94 ? 57.488 5.296 24.603 1.00 56.52 127 VAL A N 1
ATOM 790 C CA . VAL A 1 94 ? 57.904 4.325 25.610 1.00 57.30 127 VAL A CA 1
ATOM 791 C C . VAL A 1 94 ? 58.512 3.082 24.934 1.00 58.23 127 VAL A C 1
ATOM 792 O O . VAL A 1 94 ? 59.594 2.644 25.322 1.00 58.29 127 VAL A O 1
ATOM 796 N N . ASP A 1 95 ? 57.829 2.547 23.919 1.00 59.13 128 ASP A N 1
ATOM 797 C CA . ASP A 1 95 ? 58.327 1.416 23.140 1.00 60.38 128 ASP A CA 1
ATOM 798 C C . ASP A 1 95 ? 59.767 1.572 22.660 1.00 61.31 128 ASP A C 1
ATOM 799 O O . ASP A 1 95 ? 60.583 0.664 22.848 1.00 61.21 128 ASP A O 1
ATOM 804 N N . ASP A 1 96 ? 60.075 2.736 22.069 1.00 62.71 129 ASP A N 1
ATOM 805 C CA . ASP A 1 96 ? 61.395 3.005 21.469 1.00 63.87 129 ASP A CA 1
ATOM 806 C C . ASP A 1 96 ? 62.447 3.017 22.545 1.00 64.13 129 ASP A C 1
ATOM 807 O O . ASP A 1 96 ? 63.633 2.828 22.269 1.00 64.73 129 ASP A O 1
ATOM 812 N N . LEU A 1 97 ? 62.004 3.250 23.775 1.00 64.40 130 LEU A N 1
ATOM 813 C CA . LEU A 1 97 ? 62.892 3.315 24.927 1.00 64.62 130 LEU A CA 1
ATOM 814 C C . LEU A 1 97 ? 63.457 1.909 25.197 1.00 64.99 130 LEU A C 1
ATOM 815 O O . LEU A 1 97 ? 64.590 1.776 25.699 1.00 64.94 130 LEU A O 1
ATOM 820 N N . ALA A 1 98 ? 62.668 0.883 24.826 1.00 64.76 131 ALA A N 1
ATOM 821 C CA . ALA A 1 98 ? 63.031 -0.537 24.966 1.00 64.67 131 ALA A CA 1
ATOM 822 C C . ALA A 1 98 ? 63.564 -0.791 26.367 1.00 64.30 131 ALA A C 1
ATOM 823 O O . ALA A 1 98 ? 64.730 -1.182 26.559 1.00 64.76 131 ALA A O 1
ATOM 825 N N . LEU A 1 99 ? 62.711 -0.512 27.347 1.00 63.16 132 LEU A N 1
ATOM 826 C CA . LEU A 1 99 ? 63.079 -0.661 28.731 1.00 61.56 132 LEU A CA 1
ATOM 827 C C . LEU A 1 99 ? 62.744 -2.090 29.112 1.00 60.84 132 LEU A C 1
ATOM 828 O O . LEU A 1 99 ? 61.916 -2.720 28.437 1.00 60.24 132 LEU A O 1
ATOM 833 N N . PRO A 1 100 ? 63.402 -2.612 30.174 1.00 60.17 133 PRO A N 1
ATOM 834 C CA . PRO A 1 100 ? 63.042 -3.919 30.703 1.00 59.51 133 PRO A CA 1
ATOM 835 C C . PRO A 1 100 ? 61.586 -3.923 31.156 1.00 59.02 133 PRO A C 1
ATOM 836 O O . PRO A 1 100 ? 61.114 -2.941 31.740 1.00 59.04 133 PRO A O 1
ATOM 840 N N . ALA A 1 101 ? 60.916 -5.038 30.862 1.00 57.81 134 ALA A N 1
ATOM 841 C CA . ALA A 1 101 ? 59.493 -5.247 31.047 1.00 56.96 134 ALA A CA 1
ATOM 842 C C . ALA A 1 101 ? 58.868 -4.519 32.220 1.00 56.58 134 ALA A C 1
ATOM 843 O O . ALA A 1 101 ? 57.826 -3.888 32.057 1.00 56.85 134 ALA A O 1
ATOM 845 N N . HIS A 1 102 ? 59.493 -4.602 33.392 1.00 55.87 135 HIS A N 1
ATOM 846 C CA . HIS A 1 102 ? 58.823 -4.161 34.613 1.00 55.11 135 HIS A CA 1
ATOM 847 C C . HIS A 1 102 ? 58.952 -2.694 34.811 1.00 54.48 135 HIS A C 1
ATOM 848 O O . HIS A 1 102 ? 58.043 -2.049 35.366 1.00 54.19 135 HIS A O 1
ATOM 855 N N . LEU A 1 103 ? 60.090 -2.171 34.375 1.00 53.89 136 LEU A N 1
ATOM 856 C CA . LEU A 1 103 ? 60.326 -0.738 34.475 1.00 54.00 136 LEU A CA 1
ATOM 857 C C . LEU A 1 103 ? 59.459 -0.019 33.438 1.00 53.78 136 LEU A C 1
ATOM 858 O O . LEU A 1 103 ? 58.817 0.991 33.771 1.00 54.01 136 LEU A O 1
ATOM 863 N N . GLU A 1 104 ? 59.394 -0.584 32.230 1.00 53.09 137 GLU A N 1
ATOM 864 C CA . GLU A 1 104 ? 58.515 -0.101 31.173 1.00 53.72 137 GLU A CA 1
ATOM 865 C C . GLU A 1 104 ? 57.111 -0.019 31.701 1.00 53.08 137 GLU A C 1
ATOM 866 O O . GLU A 1 104 ? 56.451 1.017 31.610 1.00 52.96 137 GLU A O 1
ATOM 872 N N . GLN A 1 105 ? 56.665 -1.118 32.284 1.00 53.14 138 GLN A N 1
ATOM 873 C CA . GLN A 1 105 ? 55.267 -1.262 32.659 1.00 53.23 138 GLN A CA 1
ATOM 874 C C . GLN A 1 105 ? 54.847 -0.264 33.720 1.00 51.96 138 GLN A C 1
ATOM 875 O O . GLN A 1 105 ? 53.723 0.209 33.695 1.00 52.11 138 GLN A O 1
ATOM 881 N N . GLN A 1 106 ? 55.743 0.054 34.649 1.00 50.69 139 GLN A N 1
ATOM 882 C CA . GLN A 1 106 ? 55.411 0.992 35.707 1.00 49.72 139 GLN A CA 1
ATOM 883 C C . GLN A 1 106 ? 55.258 2.413 35.155 1.00 48.68 139 GLN A C 1
ATOM 884 O O . GLN A 1 106 ? 54.307 3.117 35.480 1.00 48.21 139 GLN A O 1
ATOM 890 N N . LEU A 1 107 ? 56.216 2.811 34.321 1.00 47.50 140 LEU A N 1
ATOM 891 C CA . LEU A 1 107 ? 56.220 4.072 33.616 1.00 46.18 140 LEU A CA 1
ATOM 892 C C . LEU A 1 107 ? 55.000 4.206 32.721 1.00 46.11 140 LEU A C 1
ATOM 893 O O . LEU A 1 107 ? 54.372 5.265 32.690 1.00 46.65 140 LEU A O 1
ATOM 898 N N . TRP A 1 108 ? 54.638 3.134 32.024 1.00 45.32 141 TRP A N 1
ATOM 899 C CA . TRP A 1 108 ? 53.456 3.158 31.188 1.00 44.18 141 TRP A CA 1
ATOM 900 C C . TRP A 1 108 ? 52.219 3.335 32.008 1.00 43.97 141 TRP A C 1
ATOM 901 O O . TRP A 1 108 ? 51.377 4.197 31.703 1.00 44.75 141 TRP A O 1
ATOM 912 N N . GLU A 1 109 ? 52.082 2.526 33.048 1.00 43.66 142 GLU A N 1
ATOM 913 C CA . GLU A 1 109 ? 50.872 2.582 33.880 1.00 43.88 142 GLU A CA 1
ATOM 914 C C . GLU A 1 109 ? 50.670 3.992 34.389 1.00 41.71 142 GLU A C 1
ATOM 915 O O . GLU A 1 109 ? 49.562 4.513 34.344 1.00 41.75 142 GLU A O 1
ATOM 921 N N . TYR A 1 110 ? 51.748 4.614 34.850 1.00 40.12 143 TYR A N 1
ATOM 922 C CA . TYR A 1 110 ? 51.685 5.993 35.312 1.00 39.32 143 TYR A CA 1
ATOM 923 C C . TYR A 1 110 ? 51.178 6.935 34.216 1.00 39.50 143 TYR A C 1
ATOM 924 O O . TYR A 1 110 ? 50.238 7.715 34.413 1.00 40.43 143 TYR A O 1
ATOM 933 N N . LEU A 1 111 ? 51.816 6.861 33.060 1.00 38.94 144 LEU A N 1
ATOM 934 C CA . LEU A 1 111 ? 51.471 7.694 31.935 1.00 38.14 144 LEU A CA 1
ATOM 935 C C . LEU A 1 111 ? 50.006 7.500 31.546 1.00 38.37 144 LEU A C 1
ATOM 936 O O . LEU A 1 111 ? 49.262 8.498 31.335 1.00 37.53 144 LEU A O 1
ATOM 941 N N . VAL A 1 112 ? 49.588 6.226 31.454 1.00 37.98 145 VAL A N 1
ATOM 942 C CA . VAL A 1 112 ? 48.163 5.921 31.217 1.00 38.14 145 VAL A CA 1
ATOM 943 C C . VAL A 1 112 ? 47.270 6.622 32.226 1.00 38.54 145 VAL A C 1
ATOM 944 O O . VAL A 1 112 ? 46.435 7.428 31.813 1.00 39.32 145 VAL A O 1
ATOM 948 N N . TYR A 1 113 ? 47.428 6.306 33.515 1.00 39.46 146 TYR A N 1
ATOM 949 C CA . TYR A 1 113 ? 46.635 6.919 34.600 1.00 40.92 146 TYR A CA 1
ATOM 950 C C . TYR A 1 113 ? 46.627 8.424 34.563 1.00 39.69 146 TYR A C 1
ATOM 951 O O . TYR A 1 113 ? 45.588 9.049 34.690 1.00 39.01 146 TYR A O 1
ATOM 960 N N . ALA A 1 114 ? 47.808 9.012 34.414 1.00 39.28 147 ALA A N 1
ATOM 961 C CA . ALA A 1 114 ? 47.935 10.456 34.413 1.00 39.15 147 ALA A CA 1
ATOM 962 C C . ALA A 1 114 ? 47.095 11.052 33.258 1.00 39.34 147 ALA A C 1
ATOM 963 O O . ALA A 1 114 ? 46.410 12.056 33.438 1.00 39.64 147 ALA A O 1
ATOM 965 N N . ALA A 1 115 ? 47.098 10.415 32.094 1.00 39.38 148 ALA A N 1
ATOM 966 C CA . ALA A 1 115 ? 46.362 10.981 30.949 1.00 40.41 148 ALA A CA 1
ATOM 967 C C . ALA A 1 115 ? 44.890 10.824 31.144 1.00 40.56 148 ALA A C 1
ATOM 968 O O . ALA A 1 115 ? 44.124 11.783 30.955 1.00 40.56 148 ALA A O 1
ATOM 970 N N . TYR A 1 116 ? 44.497 9.612 31.547 1.00 41.17 149 TYR A N 1
ATOM 971 C CA . TYR A 1 116 ? 43.107 9.339 31.917 1.00 41.30 149 TYR A CA 1
ATOM 972 C C . TYR A 1 116 ? 42.595 10.359 32.903 1.00 41.13 149 TYR A C 1
ATOM 973 O O . TYR A 1 116 ? 41.489 10.853 32.743 1.00 41.61 149 TYR A O 1
ATOM 982 N N . ALA A 1 117 ? 43.444 10.715 33.863 1.00 41.15 150 ALA A N 1
ATOM 983 C CA . ALA A 1 117 ? 43.160 11.714 34.885 1.00 41.62 150 ALA A CA 1
ATOM 984 C C . ALA A 1 117 ? 43.185 13.130 34.344 1.00 42.22 150 ALA A C 1
ATOM 985 O O . ALA A 1 117 ? 42.519 14.017 34.888 1.00 42.69 150 ALA A O 1
ATOM 987 N N . MET A 1 118 ? 43.976 13.367 33.299 1.00 43.04 151 MET A N 1
ATOM 988 C CA . MET A 1 118 ? 44.073 14.711 32.731 1.00 43.46 151 MET A CA 1
ATOM 989 C C . MET A 1 118 ? 42.805 15.106 31.939 1.00 44.01 151 MET A C 1
ATOM 990 O O . MET A 1 118 ? 42.507 16.289 31.806 1.00 44.36 151 MET A O 1
ATOM 995 N N . VAL A 1 119 ? 42.050 14.125 31.439 1.00 44.06 152 VAL A N 1
ATOM 996 C CA . VAL A 1 119 ? 40.816 14.432 30.719 1.00 44.82 152 VAL A CA 1
ATOM 997 C C . VAL A 1 119 ? 39.979 15.355 31.589 1.00 46.29 152 VAL A C 1
ATOM 998 O O . VAL A 1 119 ? 39.755 15.065 32.769 1.00 46.16 152 VAL A O 1
ATOM 1002 N N . ASN A 1 120 ? 39.533 16.470 31.006 1.00 47.76 153 ASN A N 1
ATOM 1003 C CA . ASN A 1 120 ? 38.913 17.534 31.772 1.00 49.32 153 ASN A CA 1
ATOM 1004 C C . ASN A 1 120 ? 37.721 18.153 31.058 1.00 51.39 153 ASN A C 1
ATOM 1005 O O . ASN A 1 120 ? 37.256 19.265 31.387 1.00 51.09 153 ASN A O 1
ATOM 1010 N N . VAL A 1 121 ? 37.239 17.458 30.047 1.00 54.45 154 VAL A N 1
ATOM 1011 C CA . VAL A 1 121 ? 36.074 17.956 29.357 1.00 57.62 154 VAL A CA 1
ATOM 1012 C C . VAL A 1 121 ? 34.917 17.197 29.947 1.00 60.00 154 VAL A C 1
ATOM 1013 O O . VAL A 1 121 ? 34.881 15.951 29.831 1.00 60.24 154 VAL A O 1
ATOM 1017 N N . PRO A 1 122 ? 33.990 17.938 30.615 1.00 62.35 155 PRO A N 1
ATOM 1018 C CA . PRO A 1 122 ? 32.754 17.320 31.112 1.00 64.10 155 PRO A CA 1
ATOM 1019 C C . PRO A 1 122 ? 32.029 16.707 29.901 1.00 66.14 155 PRO A C 1
ATOM 1020 O O . PRO A 1 122 ? 31.356 17.426 29.150 1.00 66.27 155 PRO A O 1
ATOM 1024 N N . GLU A 1 123 ? 32.242 15.405 29.681 1.00 68.18 156 GLU A N 1
ATOM 1025 C CA . GLU A 1 123 ? 31.734 14.690 28.491 1.00 70.39 156 GLU A CA 1
ATOM 1026 C C . GLU A 1 123 ? 31.847 13.167 28.627 1.00 70.21 156 GLU A C 1
ATOM 1027 O O . GLU A 1 123 ? 32.162 12.651 29.701 1.00 70.61 156 GLU A O 1
#

Sequence (123 aa):
MTFYEAVGGEETFTRLARRFYEGVAADPVLRPMYPEEDLGPAEERLRLFLMQYWGGPRTYSERRGHPRLRMRHFPYRIGAEERDRWLTHMRAAVDDLALPAHLEQQLWEYLVYAAYAMVNVPE

CATH classification: 1.10.490.10

Radius of gyration: 13.97 Å; Cα contacts (8 Å, |Δi|>4): 119; chains: 1; bounding box: 37×33×31 Å

Foldseek 3Di:
DFLQVQLPHLVLLLLLLVQLVVLQCPDPPNNVQVVDPDCPVVSVLRSQVVRVVRPHDPVNCVVPNDCVPLVVCVVGQQAPVNLVSSLVSNVRSLVVSVTPPPSSVVVSVVSNVVSVVSRDHPD